Protein AF-A0A8I3WJJ7-F1 (afdb_monomer_lite)

Secondary structure (DSSP, 8-state):
--HHHHHHHHHHHHHHHHHS-THHHHHHT-PPPP------SSPPPPS-SSGGGSSTT-EEEEETTEEEEE-TT--S----------

pLDDT: mean 72.67, std 15.66, range [33.84, 93.5]

Structure (mmCIF, N/CA/C/O backbone):
data_AF-A0A8I3WJJ7-F1
#
_entry.id   AF-A0A8I3WJJ7-F1
#
loop_
_atom_site.group_PDB
_atom_site.id
_atom_site.type_symbol
_atom_site.label_atom_id
_atom_site.label_alt_id
_atom_site.label_comp_id
_atom_site.label_asym_id
_atom_site.label_entity_id
_atom_site.label_seq_id
_atom_site.pdbx_PDB_ins_code
_atom_site.Cartn_x
_atom_site.Cartn_y
_atom_site.Cartn_z
_atom_site.occupancy
_atom_site.B_iso_or_equiv
_atom_site.auth_seq_id
_atom_site.auth_comp_id
_atom_site.auth_asym_id
_atom_site.auth_atom_id
_atom_site.pdbx_PDB_model_num
ATOM 1 N N . MET A 1 1 ? -28.371 10.946 45.875 1.00 53.16 1 MET A N 1
ATOM 2 C CA . MET A 1 1 ? -28.688 11.501 44.538 1.00 53.16 1 MET A CA 1
ATOM 3 C C . MET A 1 1 ? -27.414 11.450 43.707 1.00 53.16 1 MET A C 1
ATOM 5 O O . MET A 1 1 ? -26.446 12.053 44.136 1.00 53.16 1 MET A O 1
ATOM 9 N N . GLY A 1 2 ? -27.345 10.695 42.605 1.00 58.97 2 GLY A N 1
ATOM 10 C CA . GLY A 1 2 ? -26.113 10.692 41.791 1.00 58.97 2 GLY A CA 1
ATOM 11 C C . GLY A 1 2 ? -25.996 9.648 40.676 1.00 58.97 2 GLY A C 1
ATOM 12 O O . GLY A 1 2 ? -25.131 9.786 39.822 1.00 58.97 2 GLY A O 1
ATOM 13 N N . SER A 1 3 ? -26.863 8.634 40.621 1.00 62.94 3 SER A N 1
ATOM 14 C CA . SER A 1 3 ? -26.775 7.571 39.603 1.00 62.94 3 SER A CA 1
ATOM 15 C C . SER A 1 3 ? -27.477 7.904 38.278 1.00 62.94 3 SER A C 1
ATOM 17 O O . SER A 1 3 ? -27.070 7.405 37.232 1.00 62.94 3 SER A O 1
ATOM 19 N N . SER A 1 4 ? -28.494 8.776 38.294 1.00 72.25 4 SER A N 1
ATOM 20 C CA . SER A 1 4 ? -29.324 9.073 37.109 1.00 72.25 4 SER A CA 1
ATOM 21 C C . SER A 1 4 ? -28.558 9.785 35.986 1.00 72.25 4 SER A C 1
ATOM 23 O O . SER A 1 4 ? -28.766 9.504 34.808 1.00 72.25 4 SER A O 1
ATOM 25 N N . GLY A 1 5 ? -27.628 10.680 36.339 1.00 79.38 5 GLY A N 1
ATOM 26 C CA . GLY A 1 5 ? -26.813 11.405 35.357 1.00 79.38 5 GLY A CA 1
ATOM 27 C C . GLY A 1 5 ? -25.812 10.501 34.637 1.00 79.38 5 GLY A C 1
ATOM 28 O O . GLY A 1 5 ? -25.626 10.629 33.430 1.00 79.38 5 GLY A O 1
ATOM 29 N N . LEU A 1 6 ? -25.227 9.538 35.358 1.00 81.19 6 LEU A N 1
ATOM 30 C CA . LEU A 1 6 ? -24.289 8.567 34.791 1.00 81.19 6 LEU A CA 1
ATOM 31 C C . LEU A 1 6 ? -24.985 7.606 33.826 1.00 81.19 6 LEU A C 1
ATOM 33 O O . LEU A 1 6 ? -24.456 7.341 32.752 1.00 81.19 6 LEU A O 1
ATOM 37 N N . LEU A 1 7 ? -26.187 7.136 34.172 1.00 81.50 7 LEU A N 1
ATOM 38 C CA . LEU A 1 7 ? -27.004 6.301 33.285 1.00 81.50 7 LEU A CA 1
ATOM 39 C C . LEU A 1 7 ? -27.375 7.040 31.996 1.00 81.50 7 LEU A C 1
ATOM 41 O O . LEU A 1 7 ? -27.234 6.482 30.912 1.00 81.50 7 LEU A O 1
ATOM 45 N N . SER A 1 8 ? -27.782 8.308 32.102 1.00 85.12 8 SER A N 1
ATOM 46 C CA . SER A 1 8 ? -28.097 9.141 30.935 1.00 85.12 8 SER A CA 1
ATOM 47 C C . SER A 1 8 ? -26.876 9.346 30.028 1.00 85.12 8 SER A C 1
ATOM 49 O O . SER A 1 8 ? -26.964 9.189 28.809 1.00 85.12 8 SER A O 1
ATOM 51 N N . LEU A 1 9 ? -25.705 9.605 30.620 1.00 86.06 9 LEU A N 1
ATOM 52 C CA . LEU A 1 9 ? -24.456 9.762 29.877 1.00 86.06 9 LEU A CA 1
ATOM 53 C C . LEU A 1 9 ? -24.037 8.455 29.182 1.00 86.06 9 LEU A C 1
ATOM 55 O O . LEU A 1 9 ? -23.651 8.481 28.016 1.00 86.06 9 LEU A O 1
ATOM 59 N N . LEU A 1 10 ? -24.164 7.310 29.864 1.00 85.12 10 LEU A N 1
ATOM 60 C CA . LEU A 1 10 ? -23.882 5.986 29.300 1.00 85.12 10 LEU A CA 1
ATOM 61 C C . LEU A 1 10 ? -24.769 5.688 28.086 1.00 85.12 10 LEU A C 1
ATOM 63 O O . LEU A 1 10 ? -24.257 5.277 27.049 1.00 85.12 10 LEU A O 1
ATOM 67 N N . VAL A 1 11 ? -26.077 5.944 28.180 1.00 87.25 11 VAL A N 1
ATOM 68 C CA . VAL A 1 11 ? -27.012 5.748 27.058 1.00 87.25 11 VAL A CA 1
ATOM 69 C C . VAL A 1 11 ? -26.630 6.625 25.861 1.00 87.25 11 VAL A C 1
ATOM 71 O O . VAL A 1 11 ? -26.628 6.148 24.725 1.00 87.25 11 VAL A O 1
ATOM 74 N N . LEU A 1 12 ? -26.233 7.878 26.103 1.00 83.69 12 LEU A N 1
ATOM 75 C CA . LEU A 1 12 ? -25.801 8.795 25.048 1.00 83.69 12 LEU A CA 1
ATOM 76 C C . LEU A 1 12 ? -24.523 8.310 24.340 1.00 83.69 12 LEU A C 1
ATOM 78 O O . LEU A 1 12 ? -24.448 8.351 23.112 1.00 83.69 12 LEU A O 1
ATOM 82 N N . PHE A 1 13 ? -23.543 7.798 25.093 1.00 80.06 13 PHE A N 1
ATOM 83 C CA . PHE A 1 13 ? -22.320 7.218 24.530 1.00 80.06 13 PHE A CA 1
ATOM 84 C C . PHE A 1 13 ? -22.602 5.990 23.658 1.00 80.06 13 PHE A C 1
ATOM 86 O O . PHE A 1 13 ? -22.043 5.880 22.568 1.00 80.06 13 PHE A O 1
ATOM 93 N N . ILE A 1 14 ? -23.495 5.093 24.088 1.00 79.75 14 ILE A N 1
ATOM 94 C CA . ILE A 1 14 ? -23.867 3.909 23.299 1.00 79.75 14 ILE A CA 1
ATOM 95 C C . ILE A 1 14 ? -24.547 4.313 21.984 1.00 79.75 14 ILE A C 1
ATOM 97 O O . ILE A 1 14 ? -24.213 3.766 20.932 1.00 79.75 14 ILE A O 1
ATOM 101 N N . LEU A 1 15 ? -25.443 5.305 22.006 1.00 77.31 15 LEU A N 1
ATOM 102 C CA . LEU A 1 15 ? -26.088 5.820 20.792 1.00 77.31 15 LEU A CA 1
ATOM 103 C C . LEU A 1 15 ? -25.081 6.456 19.826 1.00 77.31 15 LEU A C 1
ATOM 105 O O . LEU A 1 15 ? -25.156 6.212 18.624 1.00 77.31 15 LEU A O 1
ATOM 109 N N . LEU A 1 16 ? -24.108 7.213 20.341 1.00 72.31 16 LEU A N 1
ATOM 110 C CA . LEU A 1 16 ? -23.032 7.803 19.537 1.00 72.31 16 LEU A CA 1
ATOM 111 C C . LEU A 1 16 ? -22.168 6.733 18.859 1.00 72.31 16 LEU A C 1
ATOM 113 O O . LEU A 1 16 ? -21.895 6.851 17.667 1.00 72.31 16 LEU A O 1
ATOM 117 N N . VAL A 1 17 ? -21.795 5.677 19.588 1.00 67.06 17 VAL A N 1
ATOM 118 C CA . VAL A 1 17 ? -21.045 4.527 19.048 1.00 67.06 17 VAL A CA 1
ATOM 119 C C . VAL A 1 17 ? -21.874 3.742 18.024 1.00 67.06 17 VAL A C 1
ATOM 121 O O . VAL A 1 17 ? -21.322 3.200 17.074 1.00 67.06 17 VAL A O 1
ATOM 124 N N . SER A 1 18 ? -23.199 3.703 18.184 1.00 67.19 18 SER A N 1
ATOM 125 C CA . SER A 1 18 ? -24.108 3.012 17.258 1.00 67.19 18 SER A CA 1
ATOM 126 C C . SER A 1 18 ? -24.368 3.808 15.970 1.00 67.19 18 SER A C 1
ATOM 128 O O . SER A 1 18 ? -24.581 3.216 14.915 1.00 67.19 18 SER A O 1
ATOM 130 N N . VAL A 1 19 ? -24.363 5.146 16.047 1.00 65.81 19 VAL A N 1
ATOM 131 C CA . VAL A 1 19 ? -24.602 6.062 14.913 1.00 65.81 19 VAL A CA 1
ATOM 132 C C . VAL A 1 19 ? -23.323 6.361 14.132 1.00 65.81 19 VAL A C 1
ATOM 134 O O . VAL A 1 19 ? -23.360 6.456 12.904 1.00 65.81 19 VAL A O 1
ATOM 137 N N . GLN A 1 20 ? -22.179 6.493 14.807 1.00 58.19 20 GLN A N 1
ATOM 138 C CA . GLN A 1 20 ? -20.883 6.545 14.140 1.00 58.19 20 GLN A CA 1
ATOM 139 C C . GLN A 1 20 ? -20.473 5.120 13.787 1.00 58.19 20 GLN A C 1
ATOM 141 O O . GLN A 1 20 ? -19.797 4.437 14.551 1.00 58.19 20 GLN A O 1
ATOM 146 N N . GLY A 1 21 ? -20.882 4.673 12.599 1.00 58.50 21 GLY A N 1
ATOM 147 C CA . GLY A 1 21 ? -20.328 3.465 11.998 1.00 58.50 21 GLY A CA 1
ATOM 148 C C . GLY A 1 21 ? -18.784 3.484 11.980 1.00 58.50 21 GLY A C 1
ATOM 149 O O . GLY A 1 21 ? -18.166 4.526 12.214 1.00 58.50 21 GLY A O 1
ATOM 150 N N . PRO A 1 22 ? -18.131 2.358 11.643 1.00 56.38 22 PRO A N 1
ATOM 151 C CA . PRO A 1 22 ? -16.682 2.117 11.794 1.00 56.38 22 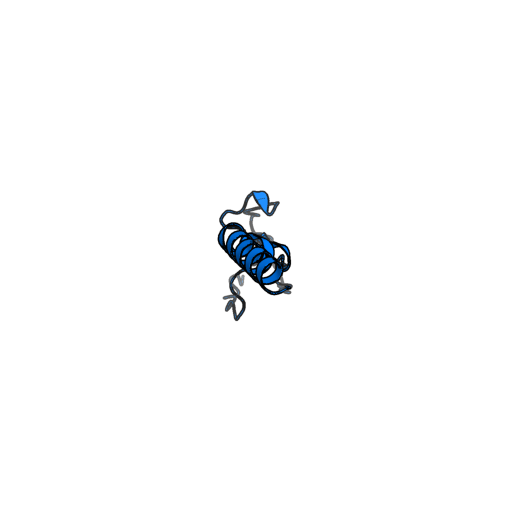PRO A CA 1
ATOM 152 C C . PRO A 1 22 ? -15.729 3.068 11.025 1.00 56.38 22 PRO A C 1
ATOM 154 O O . PRO A 1 22 ? -14.514 2.865 11.009 1.00 56.38 22 PRO A O 1
ATOM 157 N N . GLY A 1 23 ? -16.246 4.133 10.407 1.00 55.16 23 GLY A N 1
ATOM 158 C CA . GLY A 1 23 ? -15.486 5.139 9.672 1.00 55.16 23 GLY A CA 1
ATOM 159 C C . GLY A 1 23 ? -14.493 5.937 10.523 1.00 55.16 23 GLY A C 1
ATOM 160 O O . GLY A 1 23 ? -13.441 6.310 10.008 1.00 55.16 23 GLY A O 1
ATOM 161 N N . LEU A 1 24 ? -14.758 6.162 11.819 1.00 53.00 24 LEU A N 1
ATOM 162 C CA . LEU A 1 24 ? -13.826 6.918 12.672 1.00 53.00 24 LEU A CA 1
ATOM 163 C C . LEU A 1 24 ? -12.547 6.118 12.974 1.00 53.00 24 LEU A C 1
ATOM 165 O O . LEU A 1 24 ? -11.444 6.660 12.923 1.00 53.00 24 LEU A O 1
ATOM 169 N N . THR A 1 25 ? -12.676 4.811 13.215 1.00 54.19 25 THR A N 1
ATOM 170 C CA . THR A 1 25 ? -11.531 3.907 13.396 1.00 54.19 25 THR A CA 1
ATOM 171 C C . THR A 1 25 ? -10.755 3.688 12.094 1.00 54.19 25 THR A C 1
ATOM 173 O O . THR A 1 25 ? -9.527 3.671 12.124 1.00 54.19 25 THR A O 1
ATOM 176 N N . ASP A 1 26 ? -11.436 3.604 10.943 1.00 55.03 26 ASP A N 1
ATOM 177 C CA . ASP A 1 26 ? -10.785 3.503 9.624 1.00 55.03 26 ASP A CA 1
ATOM 178 C C . ASP A 1 26 ? -9.967 4.774 9.282 1.00 55.03 26 ASP A C 1
ATOM 180 O O . ASP A 1 26 ? -8.916 4.683 8.641 1.00 55.03 26 ASP A O 1
ATOM 184 N N . TRP A 1 27 ? -10.404 5.956 9.740 1.00 51.94 27 TRP A N 1
ATOM 185 C CA . TRP A 1 27 ? -9.689 7.226 9.550 1.00 51.94 27 TRP A CA 1
ATOM 186 C C . TRP A 1 27 ? -8.482 7.388 10.485 1.00 51.94 27 TRP A C 1
ATOM 188 O O . TRP A 1 27 ? -7.403 7.780 10.032 1.00 51.94 27 TRP A O 1
ATOM 198 N N . LEU A 1 28 ? -8.630 7.045 11.771 1.00 53.44 28 LEU A N 1
ATOM 199 C CA . LEU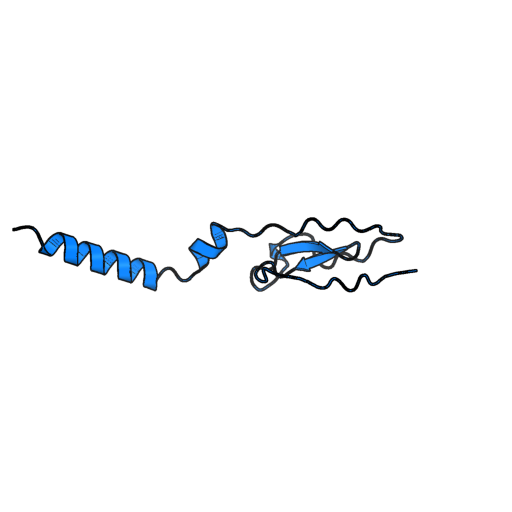 A 1 28 ? -7.543 7.132 12.759 1.00 53.44 28 LEU A CA 1
ATOM 200 C C . LEU A 1 28 ? -6.361 6.220 12.406 1.00 53.44 28 LEU A C 1
ATOM 202 O O . LEU A 1 28 ? -5.205 6.582 12.620 1.00 53.44 28 LEU A O 1
ATOM 206 N N . PHE A 1 29 ? -6.642 5.072 11.793 1.00 54.72 29 PHE A N 1
ATOM 207 C CA . PHE A 1 29 ? -5.632 4.166 11.263 1.00 54.72 29 PHE A CA 1
ATOM 208 C C . PHE A 1 29 ? -5.571 4.243 9.744 1.00 54.72 29 PHE A C 1
ATOM 210 O O . PHE A 1 29 ? -5.592 3.197 9.104 1.00 54.72 29 PHE A O 1
ATOM 217 N N . ALA A 1 30 ? -5.492 5.445 9.154 1.00 58.41 30 ALA A N 1
ATOM 218 C CA . ALA A 1 30 ? -5.333 5.630 7.712 1.00 58.41 30 ALA A CA 1
ATOM 219 C C . ALA A 1 30 ? -4.145 4.803 7.184 1.00 58.41 30 ALA A C 1
ATOM 221 O O . ALA A 1 30 ? -3.001 5.264 7.125 1.00 58.41 30 ALA A O 1
ATOM 222 N N . LYS A 1 31 ? -4.422 3.557 6.796 1.00 70.94 31 LYS A N 1
ATOM 223 C CA . LYS A 1 31 ? -3.397 2.552 6.547 1.00 70.94 31 LYS A CA 1
ATOM 224 C C . LYS A 1 31 ? -2.536 3.037 5.382 1.00 70.94 31 LYS A C 1
ATOM 226 O O . LYS A 1 31 ? -3.058 3.547 4.389 1.00 70.94 31 LYS A O 1
ATOM 231 N N . ARG A 1 32 ? -1.213 3.018 5.531 1.00 76.69 32 ARG A N 1
ATOM 232 C CA . ARG A 1 32 ? -0.285 3.508 4.497 1.00 76.69 32 ARG A CA 1
ATOM 233 C C . ARG A 1 32 ? -0.053 2.426 3.447 1.00 76.69 32 ARG A C 1
ATOM 235 O O . ARG A 1 32 ? -0.175 1.245 3.749 1.00 76.69 32 ARG A O 1
ATOM 242 N N . CYS A 1 33 ? 0.319 2.839 2.236 1.00 82.12 33 CYS A N 1
ATOM 243 C CA . CYS A 1 33 ? 0.774 1.903 1.213 1.00 82.12 33 CYS A CA 1
ATOM 244 C C . CYS A 1 33 ? 1.953 1.063 1.734 1.00 82.12 33 CYS A C 1
ATOM 246 O O . CYS A 1 33 ? 2.836 1.621 2.402 1.00 82.12 33 CYS A O 1
ATOM 248 N N . PRO A 1 34 ? 2.001 -0.241 1.415 1.00 76.25 34 PRO A N 1
ATOM 249 C CA . PRO A 1 34 ? 3.161 -1.060 1.726 1.00 76.25 34 PRO A CA 1
ATOM 250 C C . PRO A 1 34 ? 4.401 -0.512 1.005 1.00 76.25 34 PRO A C 1
ATOM 252 O O . PRO A 1 34 ? 4.337 -0.060 -0.137 1.00 76.25 34 PRO A O 1
ATOM 255 N N . ARG A 1 35 ? 5.544 -0.526 1.693 1.00 72.25 35 ARG A N 1
ATOM 256 C CA . ARG A 1 35 ? 6.844 -0.151 1.122 1.00 72.25 35 ARG A CA 1
ATOM 257 C C . ARG A 1 35 ? 7.475 -1.396 0.511 1.00 72.25 35 ARG A C 1
ATOM 259 O O . ARG A 1 35 ? 8.286 -2.053 1.155 1.00 72.25 35 ARG A O 1
ATOM 266 N N . ILE A 1 36 ? 7.069 -1.732 -0.705 1.00 72.56 36 ILE A N 1
ATOM 267 C CA . ILE A 1 36 ? 7.682 -2.821 -1.467 1.00 72.56 36 ILE A CA 1
ATOM 268 C C . ILE A 1 36 ? 8.853 -2.229 -2.249 1.00 72.56 36 ILE A C 1
ATOM 270 O O . ILE A 1 36 ? 8.719 -1.172 -2.866 1.00 72.56 36 ILE A O 1
ATOM 274 N N . LYS A 1 37 ? 10.017 -2.874 -2.164 1.00 71.69 37 LYS A N 1
ATOM 275 C CA . LYS A 1 37 ? 11.155 -2.576 -3.032 1.00 71.69 37 LYS A CA 1
ATOM 276 C C . LYS A 1 37 ? 11.099 -3.569 -4.183 1.00 71.69 37 LYS A C 1
ATOM 278 O O . LYS A 1 37 ? 11.259 -4.762 -3.956 1.00 71.69 37 LYS A O 1
ATOM 283 N N . GLU A 1 38 ? 10.829 -3.067 -5.373 1.00 74.94 38 GLU A N 1
ATOM 284 C CA . GLU A 1 38 ? 10.786 -3.839 -6.610 1.00 74.94 38 GLU A CA 1
ATOM 285 C C . GLU A 1 38 ? 11.833 -3.280 -7.574 1.00 74.94 38 GLU A C 1
ATOM 287 O O . GLU A 1 38 ? 11.995 -2.061 -7.681 1.00 74.94 38 GLU A O 1
ATOM 292 N N . GLU A 1 39 ? 12.578 -4.167 -8.233 1.00 80.69 39 GLU A N 1
ATOM 293 C CA . GLU A 1 39 ? 13.460 -3.791 -9.334 1.00 80.69 39 GLU A CA 1
ATOM 294 C C . GLU A 1 39 ? 12.664 -3.875 -10.632 1.00 80.69 39 GLU A C 1
ATOM 296 O O . GLU A 1 39 ? 12.190 -4.938 -11.025 1.00 80.69 39 GLU A O 1
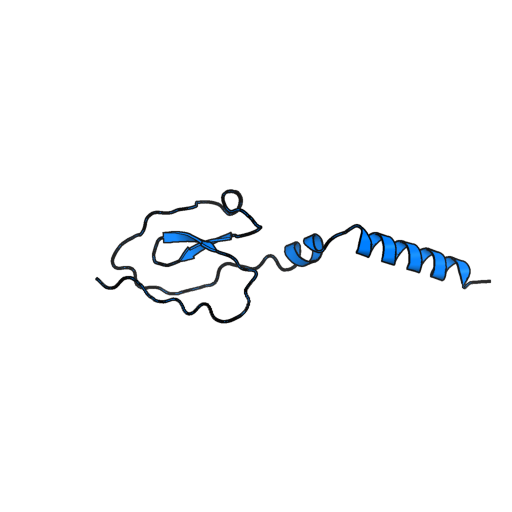ATOM 301 N N . CYS A 1 40 ? 12.480 -2.726 -11.273 1.00 77.25 40 CYS A N 1
ATOM 302 C CA . CYS A 1 40 ? 11.646 -2.594 -12.455 1.00 77.25 40 CYS A CA 1
ATOM 303 C C . CYS A 1 40 ? 12.516 -2.467 -13.698 1.00 77.25 40 CY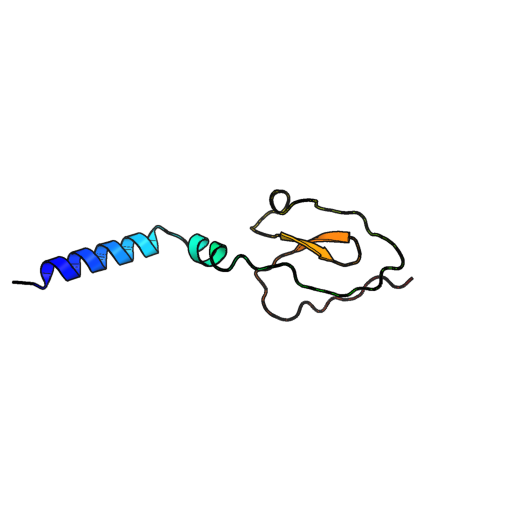S A C 1
ATOM 305 O O . CYS A 1 40 ? 13.177 -1.445 -13.879 1.00 77.25 40 CYS A O 1
ATOM 307 N N . ALA A 1 41 ? 12.470 -3.464 -14.583 1.00 84.94 41 ALA A N 1
ATOM 308 C CA . ALA A 1 41 ? 13.055 -3.339 -15.919 1.00 84.94 41 ALA A CA 1
ATOM 309 C C . ALA A 1 41 ? 12.269 -2.337 -16.787 1.00 84.94 41 ALA A C 1
ATOM 311 O O . ALA A 1 41 ? 12.834 -1.660 -17.644 1.00 84.94 41 ALA A O 1
ATOM 312 N N . PHE A 1 42 ? 10.963 -2.211 -16.539 1.00 83.12 42 PHE A N 1
ATOM 313 C CA . PHE A 1 42 ? 10.060 -1.313 -17.252 1.00 83.12 42 PHE A CA 1
ATOM 314 C C . PHE A 1 42 ? 8.999 -0.730 -16.317 1.00 83.12 42 PHE A C 1
ATOM 316 O O . PHE A 1 42 ? 8.654 -1.314 -15.291 1.00 83.12 42 PHE A O 1
ATOM 323 N N . LYS A 1 43 ? 8.474 0.444 -16.683 1.00 84.44 43 LYS A N 1
ATOM 324 C CA . LYS A 1 43 ? 7.362 1.083 -15.974 1.00 84.44 43 LYS A CA 1
ATOM 325 C C . LYS A 1 43 ? 6.034 0.560 -16.524 1.00 84.44 43 LYS A C 1
ATOM 327 O O . LYS A 1 43 ? 5.755 0.718 -17.712 1.00 84.44 43 LYS A O 1
ATOM 332 N N . GLU A 1 44 ? 5.197 0.002 -15.656 1.00 85.69 44 GLU A N 1
ATOM 333 C CA . GLU A 1 44 ? 3.826 -0.364 -16.009 1.00 85.69 44 GLU A CA 1
ATOM 334 C C . GLU A 1 44 ? 2.909 0.868 -16.088 1.00 85.69 44 GLU A C 1
ATOM 336 O O . GLU A 1 44 ? 3.193 1.947 -15.558 1.00 85.69 44 GLU A O 1
ATOM 341 N N . ARG A 1 45 ? 1.765 0.715 -16.764 1.00 89.38 45 ARG A N 1
ATOM 342 C CA . ARG A 1 45 ? 0.763 1.781 -16.862 1.00 89.38 45 ARG A CA 1
ATOM 343 C C . ARG A 1 45 ? 0.149 2.064 -15.489 1.00 89.38 45 ARG A C 1
ATOM 345 O O . ARG A 1 45 ? -0.375 1.171 -14.829 1.00 89.38 45 ARG A O 1
ATOM 352 N N . ASP A 1 46 ? 0.122 3.342 -15.127 1.00 92.56 46 ASP A N 1
ATOM 353 C CA . ASP A 1 46 ? -0.565 3.824 -13.933 1.00 92.56 46 ASP A CA 1
ATOM 354 C C . ASP A 1 46 ? -2.094 3.705 -14.117 1.00 92.56 46 ASP A C 1
ATOM 356 O O . ASP A 1 46 ? -2.677 4.331 -15.001 1.00 92.56 46 ASP A O 1
ATOM 360 N N . VAL A 1 47 ? -2.748 2.903 -13.273 1.00 92.88 47 VAL A N 1
ATOM 361 C CA . VAL A 1 47 ? -4.216 2.737 -13.216 1.00 92.88 47 VAL A CA 1
ATOM 362 C C . VAL A 1 47 ? -4.860 3.870 -12.414 1.00 92.88 47 VAL A C 1
ATOM 364 O O . VAL A 1 47 ? -6.001 4.255 -12.660 1.00 92.88 47 VAL A O 1
ATOM 367 N N . CYS A 1 48 ? -4.122 4.431 -11.457 1.00 93.19 48 CYS A N 1
ATOM 368 C CA . CYS A 1 48 ? -4.555 5.553 -10.634 1.00 93.19 48 CYS A CA 1
ATOM 369 C C . CYS A 1 48 ? -3.429 6.576 -10.453 1.00 93.19 48 CYS A C 1
ATOM 371 O O . CYS A 1 48 ? -2.245 6.296 -10.625 1.00 93.19 48 CYS A O 1
ATOM 373 N N . THR A 1 49 ? -3.800 7.788 -10.052 1.00 93.50 49 THR A N 1
ATOM 374 C CA . THR A 1 49 ? -2.862 8.857 -9.670 1.00 93.50 49 THR A CA 1
ATOM 375 C C . THR A 1 49 ? -3.072 9.346 -8.242 1.00 93.50 49 THR A C 1
ATOM 377 O O . THR A 1 49 ? -2.124 9.842 -7.632 1.00 93.50 49 THR A O 1
ATOM 380 N N . LYS A 1 50 ? -4.298 9.223 -7.717 1.00 90.75 50 LYS A N 1
ATOM 381 C CA . LYS A 1 50 ? -4.718 9.697 -6.391 1.00 90.75 50 LYS A CA 1
ATOM 382 C C . LYS A 1 50 ? -5.694 8.702 -5.762 1.00 90.75 50 LYS A C 1
ATOM 384 O O . LYS A 1 50 ? -6.505 8.125 -6.480 1.00 90.75 50 LYS A O 1
ATOM 389 N N . ASP A 1 51 ? -5.691 8.601 -4.433 1.00 89.31 51 ASP A N 1
ATOM 390 C CA . ASP A 1 51 ? -6.561 7.694 -3.660 1.00 89.31 51 ASP A CA 1
ATOM 391 C C . ASP A 1 51 ? -8.050 7.855 -3.993 1.00 89.31 51 ASP A C 1
ATOM 393 O O . ASP A 1 51 ? -8.760 6.871 -4.126 1.00 89.31 51 ASP A O 1
ATOM 397 N N . ARG A 1 52 ? -8.513 9.088 -4.244 1.00 86.38 52 ARG A N 1
ATOM 398 C CA . ARG A 1 52 ? -9.914 9.385 -4.607 1.00 86.38 52 ARG A CA 1
ATOM 399 C C . ARG A 1 52 ? -10.416 8.703 -5.887 1.00 86.38 52 ARG A C 1
ATOM 401 O O . ARG A 1 52 ? -11.610 8.728 -6.149 1.00 86.38 52 ARG A O 1
ATOM 408 N N . GLN A 1 53 ? -9.512 8.205 -6.733 1.00 92.31 53 GLN A N 1
ATOM 409 C CA . GLN A 1 53 ? -9.878 7.462 -7.944 1.00 92.31 53 GLN A CA 1
ATOM 410 C C . GLN A 1 53 ? -10.159 5.985 -7.645 1.00 92.31 53 GLN A C 1
ATOM 412 O O . GLN A 1 53 ? -10.684 5.282 -8.501 1.00 92.31 53 GLN A O 1
ATOM 417 N N . CYS A 1 54 ? -9.804 5.519 -6.450 1.00 88.12 54 CYS A N 1
ATOM 418 C CA . CYS A 1 54 ? -10.004 4.155 -6.010 1.00 88.12 54 CYS A CA 1
ATOM 419 C C . CYS A 1 54 ? -11.314 4.036 -5.219 1.00 88.12 54 CYS A C 1
ATOM 421 O O . CYS A 1 54 ? -11.622 4.869 -4.368 1.00 88.12 54 CYS A O 1
ATOM 423 N N . GLN A 1 55 ? -12.088 2.989 -5.505 1.00 86.44 55 GLN A N 1
ATOM 424 C CA . GLN A 1 55 ? -13.317 2.662 -4.776 1.00 86.44 55 GLN A CA 1
ATOM 425 C C . GLN A 1 55 ? -13.001 2.005 -3.418 1.00 86.44 55 GLN A C 1
ATOM 427 O O . GLN A 1 55 ? -11.868 1.598 -3.160 1.00 86.44 55 GLN A O 1
ATOM 432 N N . ASP A 1 56 ? -14.004 1.887 -2.547 1.00 79.81 56 ASP A N 1
ATOM 433 C CA . ASP A 1 56 ? -13.960 1.065 -1.322 1.00 79.81 56 ASP A CA 1
ATOM 434 C C . ASP A 1 56 ? -12.876 1.434 -0.292 1.00 79.81 56 ASP A C 1
ATOM 436 O O . ASP A 1 56 ? -12.383 0.574 0.437 1.00 79.81 56 ASP A O 1
ATOM 440 N N . ASN A 1 57 ? -12.487 2.710 -0.205 1.00 76.25 57 ASN A N 1
ATOM 441 C CA . ASN A 1 57 ? -11.389 3.180 0.659 1.00 76.25 57 ASN A CA 1
ATOM 442 C C . ASN A 1 57 ? -10.018 2.552 0.331 1.00 76.25 57 ASN A C 1
ATOM 444 O O . ASN A 1 57 ? -9.107 2.557 1.165 1.00 76.25 57 ASN A O 1
ATOM 448 N N . LYS A 1 58 ? -9.853 2.023 -0.887 1.00 84.94 58 LYS A N 1
ATOM 449 C CA . LYS A 1 58 ? -8.554 1.590 -1.411 1.00 84.94 58 LYS A CA 1
ATOM 450 C C . LYS A 1 58 ? -7.649 2.804 -1.623 1.00 84.94 58 LYS A C 1
ATOM 452 O O . LYS A 1 58 ? -8.119 3.919 -1.847 1.00 84.94 58 LYS A O 1
ATOM 457 N N . LYS A 1 59 ? -6.336 2.585 -1.585 1.00 87.06 59 LYS A N 1
ATOM 458 C CA . LYS A 1 59 ? -5.336 3.638 -1.816 1.00 87.06 59 LYS A CA 1
ATOM 459 C C . LYS A 1 59 ? -4.592 3.437 -3.117 1.00 87.06 59 LYS A C 1
ATOM 461 O O . LYS A 1 59 ? -4.409 2.312 -3.564 1.00 87.06 59 LYS A O 1
ATOM 466 N N . CYS A 1 60 ? -4.142 4.531 -3.713 1.00 90.44 60 CYS A N 1
ATOM 467 C CA . CYS A 1 60 ? -3.325 4.493 -4.908 1.00 90.44 60 CYS A CA 1
ATOM 468 C C . CYS A 1 60 ? -1.856 4.285 -4.514 1.00 90.44 60 CYS A C 1
ATOM 470 O O . CYS A 1 60 ? -1.180 5.211 -4.065 1.00 90.44 60 CYS A O 1
ATOM 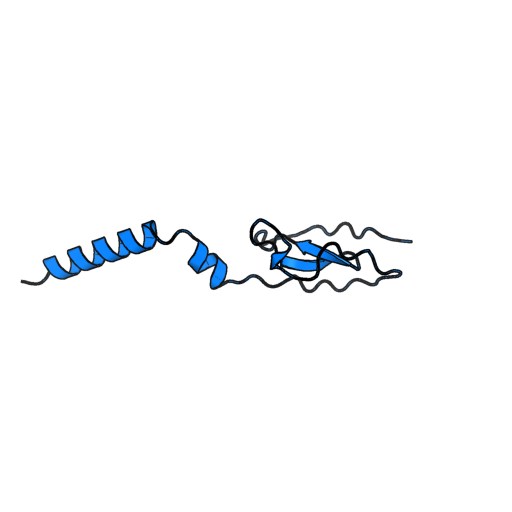472 N N . CYS A 1 61 ? -1.370 3.056 -4.669 1.00 88.81 61 CYS A N 1
ATOM 473 C CA . CYS A 1 61 ? -0.039 2.632 -4.241 1.00 88.81 61 CYS A CA 1
ATOM 474 C C . CYS A 1 61 ? 0.824 2.226 -5.437 1.00 88.81 61 CYS A C 1
ATOM 476 O O . CYS A 1 61 ? 0.303 1.821 -6.473 1.00 88.81 61 CYS A O 1
ATOM 478 N N . VAL A 1 62 ? 2.147 2.327 -5.290 1.00 86.75 62 VAL A N 1
ATOM 479 C CA . VAL A 1 62 ? 3.093 1.777 -6.272 1.00 86.75 62 VAL A CA 1
ATOM 480 C C . VAL A 1 62 ? 3.215 0.277 -6.028 1.00 86.75 62 VAL A C 1
ATOM 482 O O . VAL A 1 62 ? 3.476 -0.136 -4.896 1.00 86.75 62 VAL A O 1
ATOM 485 N N . PHE A 1 63 ? 2.947 -0.507 -7.066 1.00 84.06 63 PHE A N 1
ATOM 486 C CA . PHE A 1 63 ? 2.948 -1.962 -7.036 1.00 84.06 63 PHE A CA 1
ATOM 487 C C . PHE A 1 63 ? 3.129 -2.526 -8.450 1.00 84.06 63 PHE A C 1
ATOM 489 O O . PHE A 1 63 ? 2.429 -2.090 -9.370 1.00 84.06 63 PHE A O 1
ATOM 496 N N . SER A 1 64 ? 3.999 -3.523 -8.618 1.00 80.19 64 SER A N 1
ATOM 497 C CA . SER A 1 64 ? 4.369 -4.086 -9.925 1.00 80.19 64 SER A CA 1
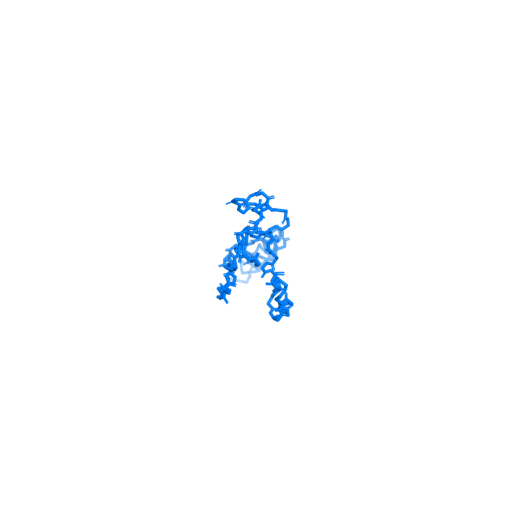ATOM 498 C C . SER A 1 64 ? 4.765 -2.982 -10.907 1.00 80.19 64 SER A C 1
ATOM 500 O O . SER A 1 64 ? 4.212 -2.871 -11.995 1.00 80.19 64 SER A O 1
ATOM 502 N N . CYS A 1 65 ? 5.660 -2.087 -10.493 1.00 85.94 65 CYS A N 1
ATOM 503 C CA . CYS A 1 65 ? 6.245 -1.054 -11.350 1.00 85.94 65 CYS A CA 1
ATOM 504 C C . CYS A 1 65 ? 5.257 -0.010 -11.904 1.00 85.94 65 CYS A C 1
ATOM 506 O O . CYS A 1 65 ? 5.578 0.706 -12.858 1.00 85.94 65 CYS A O 1
ATOM 508 N N . GLY A 1 66 ? 4.074 0.126 -11.297 1.00 88.50 66 GLY A N 1
ATOM 509 C CA . GLY A 1 66 ? 3.055 1.112 -11.662 1.00 88.50 66 GLY A CA 1
ATOM 510 C C . GLY A 1 66 ? 2.134 1.469 -10.493 1.00 88.50 66 GLY A C 1
ATOM 511 O O . GLY A 1 66 ? 2.162 0.843 -9.437 1.00 88.50 66 GLY A O 1
ATOM 512 N N . LYS A 1 67 ? 1.310 2.509 -10.647 1.00 90.56 67 LYS A N 1
ATOM 513 C CA . LYS A 1 67 ? 0.326 2.913 -9.629 1.00 90.56 67 LYS A CA 1
ATOM 514 C C . LYS A 1 67 ? -0.986 2.148 -9.772 1.00 90.56 67 LYS A C 1
ATOM 516 O O . LYS A 1 67 ? -1.632 2.224 -10.817 1.00 90.56 67 LYS A O 1
ATOM 521 N N . LYS A 1 68 ? -1.425 1.471 -8.710 1.00 90.06 68 LYS A N 1
ATOM 522 C CA . LYS A 1 68 ? -2.641 0.640 -8.684 1.00 90.06 68 LYS A CA 1
ATOM 523 C C . LYS A 1 68 ? -3.461 0.893 -7.416 1.00 90.06 68 LYS A C 1
ATOM 525 O O . LYS A 1 68 ? -2.930 1.314 -6.388 1.00 90.06 68 LYS A O 1
ATOM 530 N N . CYS A 1 69 ? -4.768 0.644 -7.491 1.00 89.06 69 CYS A N 1
ATOM 531 C CA . CYS A 1 69 ? -5.656 0.723 -6.333 1.00 89.06 69 CYS A CA 1
ATOM 532 C C . CYS A 1 69 ? -5.476 -0.516 -5.454 1.00 89.06 69 CYS A C 1
ATOM 534 O O . CYS A 1 69 ? -5.861 -1.617 -5.840 1.00 89.06 69 CYS A O 1
ATOM 536 N N . PHE A 1 70 ? -4.886 -0.325 -4.281 1.00 84.44 70 PHE A N 1
ATOM 537 C CA . PHE A 1 70 ? -4.526 -1.378 -3.348 1.00 84.44 70 PHE A CA 1
ATOM 538 C C . PHE A 1 70 ? -5.435 -1.342 -2.120 1.00 84.44 70 PHE A C 1
ATOM 540 O O . PHE A 1 70 ? -5.659 -0.283 -1.521 1.00 84.44 70 PHE A O 1
ATOM 547 N N . ASP A 1 71 ? -5.959 -2.507 -1.747 1.00 82.19 71 ASP A N 1
ATOM 548 C CA . ASP A 1 71 ? -6.766 -2.656 -0.544 1.00 82.19 71 ASP A CA 1
ATOM 549 C C . ASP A 1 71 ? -5.857 -2.794 0.674 1.00 82.19 71 ASP A C 1
ATOM 551 O O . ASP A 1 71 ? -5.224 -3.821 0.914 1.00 82.19 71 ASP A O 1
ATOM 555 N N . VAL A 1 72 ? -5.785 -1.723 1.456 1.00 72.12 72 VAL A N 1
ATOM 556 C CA . VAL A 1 72 ? -4.945 -1.686 2.648 1.00 72.12 72 VAL A CA 1
ATOM 557 C C . VAL A 1 72 ? -5.628 -2.380 3.837 1.00 72.12 72 VAL A C 1
ATOM 559 O O . VAL A 1 72 ? -5.011 -2.546 4.889 1.00 72.12 72 VAL A O 1
ATOM 562 N N . LYS A 1 73 ? -6.900 -2.805 3.722 1.00 66.50 73 LYS A N 1
ATOM 563 C CA . LYS A 1 73 ? -7.639 -3.440 4.821 1.00 66.50 73 LYS A CA 1
ATOM 564 C C . LYS A 1 73 ? -7.082 -4.813 5.189 1.00 66.50 73 LYS A C 1
ATOM 566 O O . LYS A 1 73 ? -7.151 -5.166 6.367 1.00 66.50 73 LYS A O 1
ATOM 571 N N . GLN A 1 74 ? -6.445 -5.511 4.254 1.00 55.53 74 GLN A N 1
ATOM 572 C CA . GLN A 1 74 ? -5.824 -6.812 4.487 1.00 55.53 74 GLN A CA 1
ATOM 573 C C . GLN A 1 74 ? -4.428 -6.641 5.100 1.00 55.53 74 GLN A C 1
ATOM 575 O O . GLN A 1 74 ? -3.409 -6.552 4.419 1.00 55.53 74 GLN A O 1
ATOM 580 N N . GLY A 1 75 ? -4.389 -6.558 6.432 1.00 52.78 75 GLY A N 1
ATOM 581 C CA . GLY A 1 75 ? -3.186 -6.942 7.157 1.00 52.78 75 GLY A CA 1
ATOM 582 C C . GLY A 1 75 ? -2.928 -8.428 6.903 1.00 52.78 75 GLY A C 1
ATOM 583 O O . GLY A 1 75 ? -3.870 -9.210 6.938 1.00 52.78 75 GLY A O 1
ATOM 584 N N . PHE A 1 76 ? -1.660 -8.769 6.685 1.00 48.12 76 PHE A N 1
ATOM 585 C CA . PHE A 1 76 ? -1.105 -10.095 6.396 1.00 48.12 76 PHE A CA 1
ATOM 586 C C . PHE A 1 76 ? -1.045 -10.555 4.929 1.00 48.12 76 PHE A C 1
ATOM 588 O O . PHE A 1 76 ? -2.037 -10.854 4.276 1.00 48.12 76 PHE A O 1
ATOM 595 N N . SER A 1 77 ? 0.215 -10.672 4.483 1.00 46.28 77 SER A N 1
ATOM 596 C CA . SER A 1 77 ? 0.719 -11.533 3.408 1.00 46.28 77 SER A CA 1
ATOM 597 C C . SER A 1 77 ? -0.020 -11.459 2.075 1.00 46.28 77 SER A C 1
ATOM 599 O O . SER A 1 77 ? -0.609 -12.440 1.624 1.00 46.28 77 SER A O 1
ATOM 601 N N . VAL A 1 78 ? 0.116 -10.333 1.369 1.00 47.62 78 VAL A N 1
ATOM 602 C CA . VAL A 1 78 ? 0.046 -10.406 -0.092 1.00 47.62 78 VAL A CA 1
ATOM 603 C C . VAL A 1 78 ? 1.281 -11.185 -0.532 1.00 47.62 78 VAL A C 1
ATOM 605 O O . VAL A 1 78 ? 2.393 -10.659 -0.503 1.00 47.62 78 VAL A O 1
ATOM 608 N N . TYR A 1 79 ? 1.090 -12.455 -0.893 1.00 45.91 79 TYR A N 1
ATOM 609 C CA . TYR A 1 79 ? 1.998 -13.148 -1.796 1.00 45.91 79 TYR A CA 1
ATOM 610 C C . TYR A 1 79 ? 1.985 -12.344 -3.091 1.00 45.91 79 TYR A C 1
ATOM 612 O O . TYR A 1 79 ? 1.118 -12.518 -3.947 1.00 45.91 79 TYR A O 1
ATOM 620 N N . ILE A 1 80 ? 2.898 -11.381 -3.187 1.00 53.78 80 ILE A N 1
ATOM 621 C CA . ILE A 1 80 ? 3.173 -10.704 -4.441 1.00 53.78 80 ILE A CA 1
ATOM 622 C C . ILE A 1 80 ? 3.795 -11.790 -5.293 1.00 53.78 80 ILE A C 1
ATOM 624 O O . ILE A 1 80 ? 4.952 -12.136 -5.085 1.00 53.78 80 ILE A O 1
ATOM 628 N N . ASN A 1 81 ? 3.006 -12.383 -6.185 1.00 46.09 81 ASN A N 1
ATOM 629 C CA . ASN A 1 81 ? 3.572 -13.074 -7.326 1.00 46.09 81 ASN A CA 1
ATOM 630 C C . ASN A 1 81 ? 4.334 -11.981 -8.084 1.00 46.09 81 ASN A C 1
ATOM 632 O O . ASN A 1 81 ? 3.680 -11.065 -8.596 1.00 46.09 81 ASN A O 1
ATOM 636 N N . PRO A 1 82 ? 5.678 -11.976 -8.076 1.00 47.41 82 PRO A N 1
ATOM 637 C CA . PRO A 1 82 ? 6.441 -10.953 -8.759 1.00 47.41 82 PRO A CA 1
ATOM 638 C C . PRO A 1 82 ? 6.420 -11.308 -10.249 1.00 47.41 82 PRO A C 1
ATOM 640 O O . PRO A 1 82 ? 7.394 -11.797 -10.802 1.00 47.41 82 PRO A O 1
ATOM 643 N N . GLY A 1 83 ? 5.267 -11.134 -10.894 1.00 47.28 83 GLY A N 1
ATOM 644 C CA . GLY A 1 83 ? 5.238 -10.878 -12.328 1.00 47.28 83 GLY A CA 1
ATOM 645 C C . GLY A 1 83 ? 5.620 -9.407 -12.478 1.00 47.28 83 GLY A C 1
ATOM 646 O O . GLY A 1 83 ? 4.953 -8.558 -11.895 1.00 47.28 83 GLY A O 1
ATOM 647 N N . CYS A 1 84 ? 6.717 -9.046 -13.132 1.00 48.53 84 CYS A N 1
ATOM 648 C CA . CYS A 1 84 ? 7.167 -9.598 -14.401 1.00 48.53 84 CYS A CA 1
ATOM 649 C C . CYS A 1 84 ? 8.697 -9.766 -14.461 1.00 48.53 84 CYS A C 1
ATOM 651 O O . CYS A 1 84 ? 9.444 -8.864 -14.090 1.00 48.53 84 CYS A O 1
ATOM 653 N N . LEU A 1 85 ? 9.140 -10.899 -15.003 1.00 33.84 85 LEU A N 1
ATOM 654 C CA . LEU A 1 85 ? 10.482 -11.122 -15.536 1.00 33.84 85 LEU A CA 1
ATOM 655 C C . LEU A 1 85 ? 10.305 -11.738 -16.933 1.00 33.84 85 LEU A C 1
ATOM 657 O O . LEU A 1 85 ? 9.462 -12.631 -17.061 1.00 33.84 85 LEU A O 1
ATOM 661 N N . PRO A 1 86 ? 11.213 -11.474 -17.878 1.00 45.03 86 PRO A N 1
ATOM 662 C CA . PRO A 1 86 ? 11.480 -10.229 -18.606 1.00 45.03 86 PRO A CA 1
ATOM 663 C C . PRO A 1 86 ? 10.433 -9.900 -19.691 1.00 45.03 86 PRO A C 1
ATOM 665 O O . PRO A 1 86 ? 9.668 -10.803 -20.096 1.00 45.03 86 PRO A O 1
#

Organism: Callithrix jacchus (NCBI:txid9483)

InterPro domains:
  IPR008197 WAP-type 'four-disulfide core' domain [PF00095] (32-71)
  IPR008197 WAP-type 'four-disulfide core' domain [PS51390] (26-73)
  IPR008197 WAP-type 'four-disulfide core' domain [SM00217] (32-73)
  IPR036645 Elafin-like superfamily [G3DSA:4.10.75.10] (30-73)
  IPR036645 Elafin-like superfamily [SSF57256] (32-71)
  IPR051388 Serine protease inhibitor and venom toxin [PTHR46751] (1-75)

Radius of gyration: 21.01 Å; chains: 1; bounding box: 43×25×63 Å

Sequence (86 aa):
MGSSGLLSLLVLFILLVSVQGPGLTDWLFAKRCPRIKEECAFKERDVCTKDRQCQDNKKCCVFSCGKKCFDVKQGFSVYINPGCLP

Foldseek 3Di:
DPVPVVVVVVVVVVVVCVVPPCVVVCVVCVDDADPDDDDDPDADEAPDDAQVVAPPSFTFHQDLRYTDGHDSVDDDDPPPPNPDDD